Protein AF-A0A1Z4RAB6-F1 (afdb_monomer)

Structure (mmCIF, N/CA/C/O backbone):
data_AF-A0A1Z4RAB6-F1
#
_entry.id   AF-A0A1Z4RAB6-F1
#
loop_
_atom_site.group_PDB
_atom_site.id
_atom_site.type_symbol
_atom_site.label_atom_id
_atom_site.label_alt_id
_atom_site.label_comp_id
_atom_site.label_asym_id
_atom_site.label_entity_id
_atom_site.label_seq_id
_atom_site.pdbx_PDB_ins_code
_atom_site.Cartn_x
_atom_site.Cartn_y
_atom_site.Cartn_z
_atom_site.occupancy
_atom_site.B_iso_or_equiv
_atom_site.auth_seq_id
_atom_site.auth_comp_id
_atom_site.auth_asym_id
_atom_site.auth_atom_id
_atom_site.pdbx_PDB_model_num
ATOM 1 N N . MET A 1 1 ? 19.775 -10.658 2.921 1.00 41.41 1 MET A N 1
ATOM 2 C CA . MET A 1 1 ? 18.675 -9.714 3.206 1.00 41.41 1 MET A CA 1
ATOM 3 C C . MET A 1 1 ? 17.380 -10.465 2.966 1.00 41.41 1 MET A C 1
ATOM 5 O O . MET A 1 1 ? 17.212 -10.939 1.847 1.00 41.41 1 MET A O 1
ATOM 9 N N . PRO A 1 2 ? 16.563 -10.747 3.994 1.00 45.16 2 PRO A N 1
ATOM 10 C CA . PRO A 1 2 ? 15.392 -11.592 3.814 1.00 45.16 2 PRO A CA 1
ATOM 11 C C . PRO A 1 2 ? 14.447 -10.890 2.843 1.00 45.16 2 PRO A C 1
ATOM 13 O O . PRO A 1 2 ? 14.141 -9.715 3.013 1.00 45.16 2 PRO A O 1
ATOM 16 N N . GLN A 1 3 ? 14.071 -11.611 1.792 1.00 47.34 3 GLN A N 1
ATOM 17 C CA . GLN A 1 3 ? 13.135 -11.179 0.768 1.00 47.34 3 GLN A CA 1
ATOM 18 C C . GLN A 1 3 ? 11.825 -10.817 1.470 1.00 47.34 3 GLN A C 1
ATOM 20 O O . GLN A 1 3 ? 11.061 -11.697 1.871 1.00 47.34 3 GLN A O 1
ATOM 25 N N . GLU A 1 4 ? 11.607 -9.523 1.701 1.00 53.94 4 GLU A N 1
ATOM 26 C CA . GLU A 1 4 ? 10.313 -9.020 2.131 1.00 53.94 4 GLU A CA 1
ATOM 27 C C . GLU A 1 4 ? 9.308 -9.517 1.097 1.00 53.94 4 GLU A C 1
ATOM 29 O O . GLU A 1 4 ? 9.476 -9.307 -0.103 1.00 53.94 4 GLU A O 1
ATOM 34 N N . LEU A 1 5 ? 8.318 -10.278 1.555 1.00 62.19 5 LEU A N 1
ATOM 35 C CA . LEU A 1 5 ? 7.254 -10.841 0.735 1.00 62.19 5 LEU A CA 1
ATOM 36 C C . LEU A 1 5 ? 6.407 -9.681 0.172 1.00 62.19 5 LEU A C 1
ATOM 38 O O . LEU A 1 5 ? 5.315 -9.477 0.672 1.00 62.19 5 LEU A O 1
ATOM 42 N N . GLY A 1 6 ? 6.924 -8.902 -0.789 1.00 77.62 6 GLY A N 1
ATOM 43 C CA . GLY A 1 6 ? 6.515 -7.548 -1.205 1.00 77.62 6 GLY A CA 1
ATOM 44 C C . GLY A 1 6 ? 5.053 -7.150 -0.967 1.00 77.62 6 GLY A C 1
ATOM 45 O O . GLY A 1 6 ? 4.588 -7.030 0.163 1.00 77.62 6 GLY A O 1
ATOM 46 N N . CYS A 1 7 ? 4.287 -6.879 -2.023 1.00 85.44 7 CYS A N 1
ATOM 47 C CA . CYS A 1 7 ? 2.857 -6.636 -1.832 1.00 85.44 7 CYS A CA 1
ATOM 48 C C . CYS A 1 7 ? 2.142 -7.931 -1.403 1.00 85.44 7 CYS A C 1
ATOM 50 O O . CYS A 1 7 ? 1.293 -7.913 -0.519 1.00 85.44 7 CYS A O 1
ATOM 52 N N . THR A 1 8 ? 2.505 -9.077 -1.984 1.00 85.50 8 THR A N 1
ATOM 53 C CA . THR A 1 8 ? 1.789 -10.356 -1.823 1.00 85.50 8 THR A CA 1
ATOM 54 C C . THR A 1 8 ? 1.773 -10.907 -0.397 1.00 85.50 8 THR A C 1
ATOM 56 O O . THR A 1 8 ? 0.803 -11.560 -0.018 1.00 85.50 8 THR A O 1
ATOM 59 N N . GLY A 1 9 ? 2.790 -10.623 0.414 1.00 87.31 9 GLY A N 1
ATOM 60 C CA . GLY A 1 9 ? 2.857 -11.024 1.820 1.00 87.31 9 GLY A CA 1
ATOM 61 C C . GLY A 1 9 ? 2.308 -9.997 2.801 1.00 87.31 9 GLY A C 1
ATOM 62 O O . GLY A 1 9 ? 2.348 -10.248 4.003 1.00 87.31 9 GLY A O 1
ATOM 63 N N . CYS A 1 10 ?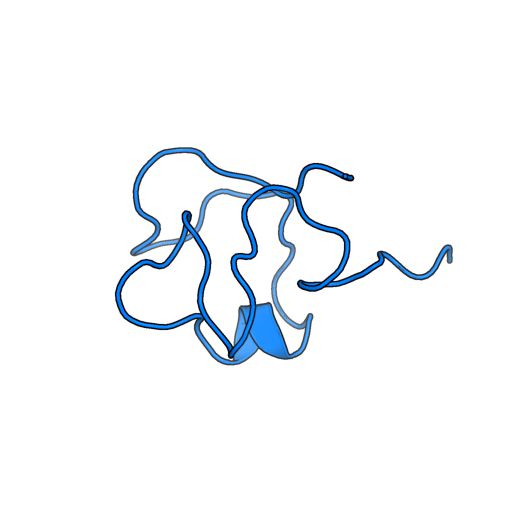 1.793 -8.862 2.325 1.00 89.62 10 CYS A N 1
ATOM 64 C CA . CYS A 1 10 ? 1.221 -7.826 3.175 1.00 89.62 10 CYS A CA 1
ATOM 65 C C . CYS A 1 10 ? -0.275 -8.077 3.448 1.00 89.62 10 CYS A C 1
ATOM 67 O O . CYS A 1 10 ? -1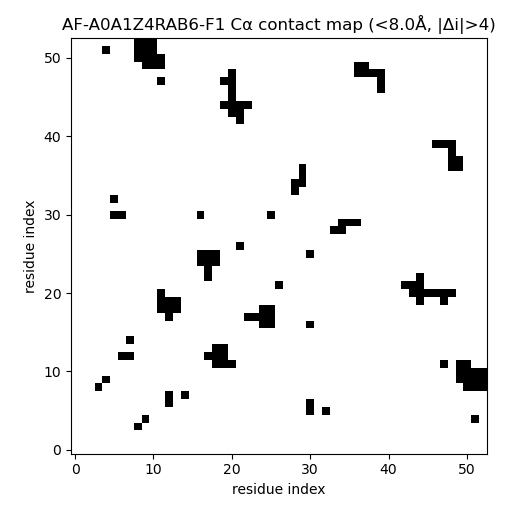.038 -8.390 2.526 1.00 89.62 10 CYS A O 1
ATOM 69 N N . ILE A 1 11 ? -0.741 -7.883 4.691 1.00 91.50 11 ILE A N 1
ATOM 70 C CA . ILE A 1 11 ? -2.170 -8.001 5.058 1.00 91.50 11 ILE A CA 1
ATOM 71 C C . ILE A 1 11 ? -3.041 -6.967 4.338 1.00 91.50 11 ILE A C 1
ATOM 73 O O . ILE A 1 11 ? -4.240 -7.170 4.162 1.00 91.50 11 ILE A O 1
ATOM 77 N N . HIS A 1 12 ? -2.444 -5.843 3.937 1.00 91.12 12 HIS A N 1
ATOM 78 C CA . HIS A 1 12 ? -3.143 -4.734 3.294 1.00 91.12 12 HIS A CA 1
ATOM 79 C C . HIS A 1 12 ? -3.292 -4.920 1.784 1.00 91.12 12 HIS A C 1
ATOM 81 O O . HIS A 1 12 ? -4.142 -4.270 1.175 1.00 91.12 12 HIS A O 1
ATOM 87 N N . TYR A 1 13 ? -2.497 -5.798 1.172 1.00 90.62 13 TYR A N 1
ATOM 88 C CA . TYR A 1 13 ? -2.600 -6.086 -0.250 1.00 90.62 13 TYR A CA 1
ATOM 89 C C . TYR A 1 13 ? -3.804 -6.978 -0.524 1.00 90.62 13 TYR A C 1
ATOM 91 O O . TYR A 1 13 ? -3.933 -8.047 0.061 1.00 90.62 13 TYR A O 1
ATOM 99 N N . GLN A 1 14 ? -4.686 -6.553 -1.419 1.00 89.62 14 GLN A N 1
ATOM 100 C CA . GLN A 1 14 ? -5.932 -7.248 -1.751 1.00 89.62 14 GLN A CA 1
ATOM 101 C C . GLN A 1 14 ? -5.834 -8.045 -3.064 1.00 89.62 14 GLN A C 1
ATOM 103 O O . GLN A 1 14 ? -6.829 -8.610 -3.510 1.00 89.62 14 GLN A O 1
ATOM 108 N N . GLY A 1 15 ? -4.647 -8.114 -3.679 1.00 86.06 15 GLY A N 1
ATOM 109 C CA . GLY A 1 15 ? -4.445 -8.752 -4.981 1.00 86.06 15 GLY A CA 1
ATOM 110 C C . GLY A 1 15 ? -4.688 -7.803 -6.157 1.00 86.06 15 GLY A C 1
ATOM 111 O O . GLY A 1 15 ? -5.227 -6.710 -5.996 1.00 86.06 15 GLY A O 1
ATOM 112 N N . SER A 1 16 ? -4.271 -8.219 -7.357 1.00 83.75 16 SER A N 1
ATOM 113 C CA . SER A 1 16 ? -4.486 -7.481 -8.616 1.00 83.75 16 SER A CA 1
ATOM 114 C C . SER A 1 16 ? -4.074 -5.999 -8.567 1.00 83.75 16 SER A C 1
ATOM 116 O O . SER A 1 16 ? -4.781 -5.136 -9.084 1.00 83.75 16 SER A O 1
ATOM 118 N N . GLY A 1 17 ? -2.961 -5.681 -7.892 1.00 79.88 17 GLY A N 1
ATOM 119 C CA . GLY A 1 17 ? -2.474 -4.301 -7.763 1.00 79.88 17 GLY A CA 1
ATOM 120 C C . GLY A 1 17 ? -3.303 -3.401 -6.835 1.00 79.88 17 GLY A C 1
ATOM 121 O O . GLY A 1 17 ? -3.131 -2.184 -6.868 1.00 79.88 17 GLY A O 1
ATOM 122 N N . LYS A 1 18 ? -4.191 -3.971 -6.009 1.00 86.38 18 LYS A N 1
ATOM 123 C CA . LYS A 1 18 ? -4.997 -3.242 -5.019 1.00 86.38 18 LYS A CA 1
ATOM 124 C C . LYS A 1 18 ? -4.388 -3.358 -3.626 1.00 86.38 18 LYS A C 1
ATOM 126 O O . LYS A 1 18 ? -4.037 -4.450 -3.179 1.00 86.38 18 LYS A O 1
ATOM 131 N N . CYS A 1 19 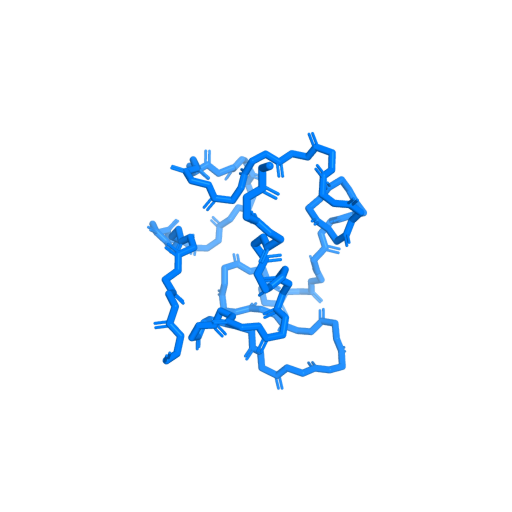? -4.299 -2.241 -2.913 1.00 90.56 19 CYS A N 1
ATOM 132 C CA . CYS A 1 19 ? -3.848 -2.182 -1.526 1.00 90.56 19 CYS A CA 1
ATOM 133 C C . CYS A 1 19 ? -4.793 -1.290 -0.724 1.00 90.56 19 CYS A C 1
ATOM 135 O O . CYS A 1 19 ? -5.211 -0.245 -1.212 1.00 90.56 19 CYS A O 1
ATOM 137 N N . LYS A 1 20 ? -5.082 -1.649 0.528 1.00 91.75 20 LYS A N 1
ATOM 138 C CA . LYS A 1 20 ? -5.908 -0.827 1.425 1.00 91.75 20 LYS A CA 1
ATOM 139 C C . LYS A 1 20 ? -5.302 0.564 1.675 1.00 91.75 20 LYS A C 1
ATOM 141 O O . LYS A 1 20 ? -6.044 1.528 1.811 1.00 91.75 20 LYS A O 1
ATOM 146 N N . ALA A 1 21 ? -3.970 0.655 1.678 1.00 90.81 21 ALA A N 1
ATOM 147 C CA . ALA A 1 21 ? -3.221 1.909 1.770 1.00 90.81 21 ALA A CA 1
ATOM 148 C C . ALA A 1 21 ? -3.414 2.807 0.536 1.00 90.81 21 ALA A C 1
ATOM 150 O O . ALA A 1 21 ? -3.442 4.026 0.653 1.00 90.81 21 ALA A O 1
ATOM 151 N N . PHE A 1 22 ? -3.606 2.211 -0.643 1.00 89.94 22 PHE A N 1
ATOM 152 C CA . PHE A 1 22 ? -3.774 2.919 -1.911 1.00 89.94 22 PHE A CA 1
ATOM 153 C C . PHE A 1 22 ? -5.011 2.388 -2.649 1.00 89.94 22 PHE A C 1
ATOM 155 O O . PHE A 1 22 ? -4.876 1.595 -3.588 1.00 89.94 22 PHE A O 1
ATOM 162 N N . PRO A 1 23 ? -6.224 2.797 -2.230 1.00 84.44 23 PRO A N 1
ATOM 163 C CA . PRO A 1 23 ? -7.473 2.237 -2.747 1.00 84.44 23 PRO A CA 1
ATOM 164 C C . PRO A 1 23 ? -7.701 2.525 -4.237 1.00 84.44 23 PRO A C 1
ATOM 166 O O . PRO A 1 23 ? -8.373 1.747 -4.908 1.00 84.44 23 PR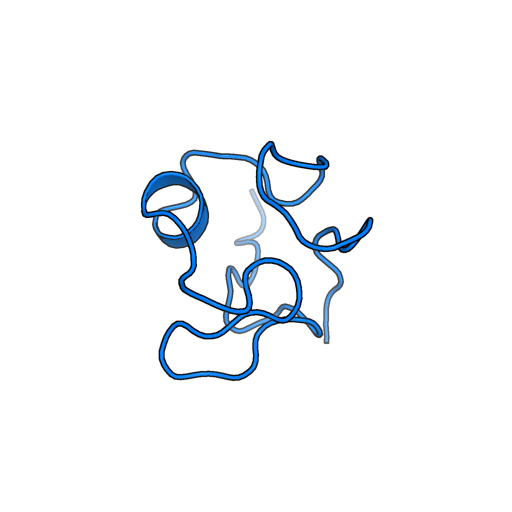O A O 1
ATOM 169 N N . ALA A 1 24 ? -7.129 3.614 -4.764 1.00 85.94 24 ALA A N 1
ATOM 170 C CA . ALA A 1 24 ? -7.193 3.936 -6.187 1.00 85.94 24 ALA A CA 1
ATOM 171 C C . ALA A 1 24 ? -6.219 3.077 -7.014 1.00 85.94 24 ALA A C 1
ATOM 173 O O . ALA A 1 24 ? -6.631 2.384 -7.943 1.00 85.94 24 ALA A O 1
ATOM 174 N N . LYS A 1 25 ? -4.921 3.129 -6.688 1.00 86.75 25 LYS A N 1
ATOM 175 C CA . LYS A 1 25 ? -3.851 2.375 -7.357 1.00 86.75 25 LYS A CA 1
ATOM 176 C C . LYS A 1 25 ? -2.569 2.447 -6.533 1.00 86.75 25 LYS A C 1
ATOM 178 O O . LYS A 1 25 ? -2.215 3.528 -6.073 1.00 86.75 25 LYS A O 1
ATOM 183 N N . ILE A 1 26 ? -1.844 1.334 -6.413 1.00 87.88 26 ILE A N 1
ATOM 184 C CA . ILE A 1 26 ? -0.505 1.325 -5.806 1.00 87.88 26 ILE A CA 1
ATOM 185 C C . ILE A 1 26 ? 0.463 2.100 -6.722 1.00 87.88 26 ILE A C 1
ATOM 187 O O . ILE A 1 26 ? 0.593 1.735 -7.897 1.00 87.88 26 ILE A O 1
ATOM 191 N N . PRO A 1 27 ? 1.142 3.155 -6.236 1.00 87.12 27 PRO A N 1
ATOM 192 C CA . PRO A 1 27 ? 2.147 3.855 -7.028 1.00 87.12 27 PRO A CA 1
ATOM 193 C C . PRO A 1 27 ? 3.302 2.922 -7.413 1.00 87.12 27 PRO A C 1
ATOM 195 O O . PRO A 1 27 ? 3.699 2.062 -6.627 1.00 87.12 27 PRO A O 1
ATOM 198 N N . ILE A 1 28 ? 3.860 3.114 -8.614 1.00 85.62 28 ILE A N 1
ATOM 199 C CA . ILE A 1 28 ? 4.945 2.272 -9.153 1.00 85.62 28 ILE A CA 1
ATOM 200 C C . ILE A 1 28 ? 6.119 2.141 -8.172 1.00 85.62 28 ILE A C 1
ATOM 202 O O . ILE A 1 28 ? 6.527 1.004 -7.967 1.00 85.62 28 ILE A O 1
ATOM 206 N N . PRO A 1 29 ? 6.598 3.211 -7.501 1.00 85.88 29 PRO A N 1
ATOM 207 C CA . PRO A 1 29 ? 7.717 3.090 -6.566 1.00 85.88 29 PRO A CA 1
ATOM 208 C C . PRO A 1 29 ? 7.449 2.146 -5.384 1.00 85.88 29 PRO A C 1
ATOM 210 O O . PRO A 1 29 ? 8.361 1.483 -4.903 1.00 85.88 29 PRO A O 1
ATOM 213 N N . PHE A 1 30 ? 6.196 2.025 -4.928 1.00 84.19 30 PHE A N 1
ATOM 214 C CA . PHE A 1 30 ? 5.830 1.016 -3.928 1.00 84.19 30 PHE A CA 1
ATOM 215 C C . PHE A 1 30 ? 5.754 -0.370 -4.568 1.00 84.19 30 PHE A C 1
ATOM 217 O O . PHE A 1 30 ? 6.352 -1.316 -4.075 1.00 84.19 30 PHE A O 1
ATOM 224 N N . ALA A 1 31 ? 5.088 -0.505 -5.715 1.00 81.62 31 ALA A N 1
ATOM 225 C CA . ALA A 1 31 ? 4.968 -1.797 -6.392 1.00 81.62 31 ALA A CA 1
ATOM 226 C C . ALA A 1 31 ? 6.326 -2.397 -6.824 1.00 81.62 31 ALA A C 1
ATOM 228 O O . ALA A 1 31 ? 6.469 -3.618 -6.836 1.00 81.62 31 ALA A O 1
ATOM 229 N N . SER A 1 32 ? 7.311 -1.560 -7.16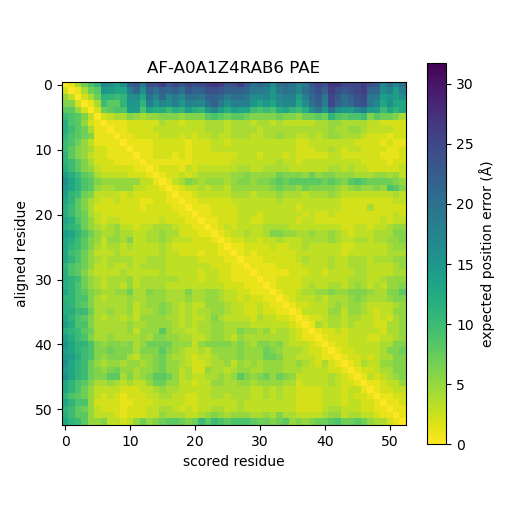3 1.00 81.94 32 SER A N 1
ATOM 230 C CA . SER A 1 32 ? 8.671 -1.963 -7.542 1.00 81.94 32 SER A CA 1
ATOM 231 C C . SER A 1 32 ? 9.604 -2.197 -6.350 1.00 81.94 32 SER A C 1
ATOM 233 O O . SER A 1 32 ? 10.692 -2.734 -6.541 1.00 81.94 32 SER A O 1
ATOM 235 N N . GLY A 1 33 ? 9.199 -1.807 -5.136 1.00 77.94 33 GLY A N 1
ATOM 236 C CA . GLY A 1 33 ? 10.052 -1.850 -3.945 1.00 77.94 33 GLY A CA 1
ATOM 237 C C . GLY A 1 33 ?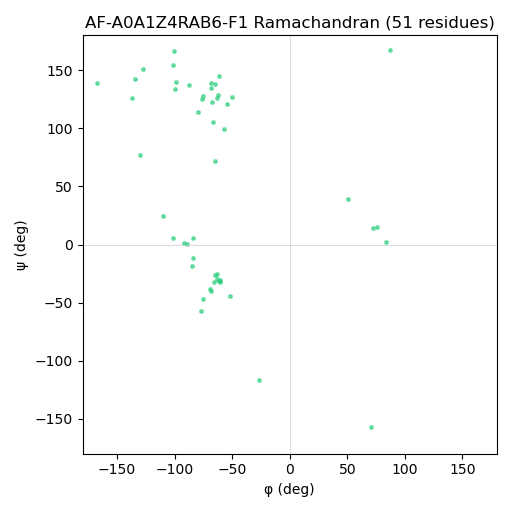 11.111 -0.743 -3.882 1.00 77.94 33 GLY A C 1
ATOM 238 O O . GLY A 1 33 ? 12.041 -0.846 -3.090 1.00 77.94 33 GLY A O 1
ATOM 239 N N . GLU A 1 34 ? 10.986 0.306 -4.698 1.00 83.81 34 GLU A N 1
ATOM 240 C CA . GLU A 1 34 ? 11.849 1.494 -4.640 1.00 83.81 34 GLU A CA 1
ATOM 241 C C . GLU A 1 34 ? 11.595 2.314 -3.367 1.00 83.81 34 GLU A C 1
ATOM 243 O O . GLU A 1 34 ? 12.535 2.813 -2.750 1.00 83.81 34 GLU 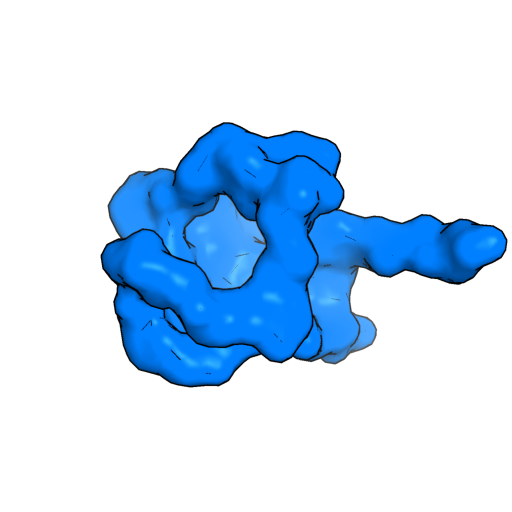A O 1
ATOM 248 N N . LEU A 1 35 ? 10.329 2.423 -2.947 1.00 83.12 35 LEU A N 1
ATOM 249 C CA . LEU A 1 35 ? 9.954 3.067 -1.692 1.00 83.12 35 LEU A CA 1
ATOM 250 C C . LEU A 1 35 ? 9.703 2.043 -0.575 1.00 83.12 35 LEU A C 1
ATOM 252 O O . LEU A 1 35 ? 9.059 1.010 -0.800 1.00 83.12 35 LEU A O 1
ATOM 256 N N . PRO A 1 36 ? 10.156 2.342 0.658 1.00 82.75 36 PRO A N 1
ATOM 257 C CA . PRO A 1 36 ? 9.938 1.471 1.798 1.00 82.75 36 PRO A CA 1
ATOM 258 C C . PRO A 1 36 ? 8.455 1.446 2.172 1.00 82.75 36 PRO A C 1
ATOM 260 O O . PRO A 1 36 ? 7.810 2.481 2.318 1.00 82.75 36 PRO A O 1
ATOM 263 N N . HIS A 1 37 ? 7.923 0.250 2.417 1.00 84.81 37 HIS A N 1
ATOM 264 C CA . HIS A 1 37 ? 6.549 0.087 2.900 1.00 84.81 37 HIS A CA 1
ATOM 265 C C . HIS A 1 37 ? 6.434 0.236 4.429 1.00 84.81 37 HIS A C 1
ATOM 267 O O . HIS A 1 37 ? 5.368 0.006 4.993 1.00 84.81 37 HIS A O 1
ATOM 273 N N . SER A 1 38 ? 7.521 0.593 5.116 1.00 85.12 38 SER A N 1
ATOM 274 C CA . SER A 1 38 ? 7.577 0.820 6.566 1.00 85.12 38 SER A CA 1
ATOM 275 C C . SER A 1 38 ? 7.270 2.265 6.975 1.00 85.12 38 SER A C 1
ATOM 277 O O . SER A 1 38 ? 7.301 2.580 8.163 1.00 85.12 38 SER A O 1
ATOM 279 N N . GLN A 1 39 ? 6.978 3.146 6.015 1.00 83.56 39 GLN A N 1
ATOM 280 C CA . GLN A 1 39 ? 6.721 4.567 6.243 1.00 83.56 39 GLN A CA 1
ATOM 281 C C . GLN A 1 39 ? 5.392 4.992 5.617 1.00 83.56 39 GLN A C 1
ATOM 283 O O . GLN A 1 39 ? 4.95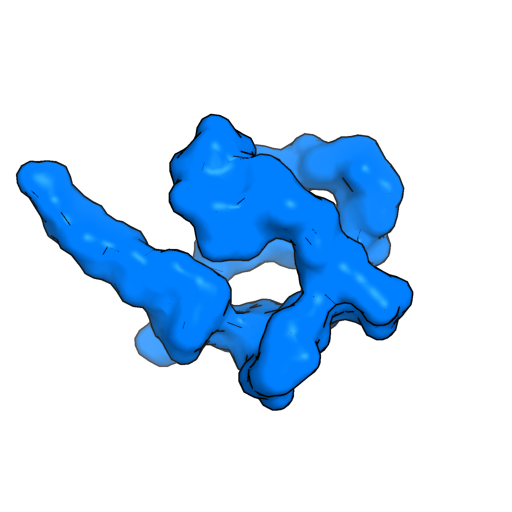8 4.425 4.615 1.00 83.56 39 GLN A O 1
ATOM 288 N N . ILE A 1 40 ? 4.753 6.003 6.211 1.00 85.38 40 ILE A N 1
ATOM 289 C CA . ILE A 1 40 ? 3.532 6.602 5.663 1.00 85.38 40 ILE A CA 1
ATOM 290 C C . ILE A 1 40 ? 3.910 7.476 4.469 1.00 85.38 40 ILE A C 1
ATOM 292 O O . ILE A 1 40 ? 4.764 8.357 4.573 1.00 85.38 40 ILE A O 1
ATOM 296 N N . ALA A 1 41 ? 3.244 7.240 3.345 1.00 84.19 41 ALA A N 1
ATOM 297 C CA . ALA A 1 41 ? 3.489 7.946 2.098 1.00 84.19 41 ALA A CA 1
ATOM 298 C C . ALA A 1 41 ? 2.457 9.042 1.818 1.00 84.19 41 ALA A C 1
ATOM 300 O O . ALA A 1 41 ? 1.297 8.955 2.225 1.00 84.19 41 ALA A O 1
ATOM 301 N N . LEU A 1 42 ? 2.850 10.048 1.033 1.00 82.31 42 LEU A N 1
ATOM 302 C CA . LEU A 1 42 ? 1.918 11.057 0.535 1.00 82.31 42 LEU A CA 1
ATOM 303 C C . LEU A 1 42 ? 0.856 10.397 -0.366 1.00 82.31 42 LEU A C 1
ATOM 305 O O . LEU A 1 42 ? 1.189 9.660 -1.293 1.00 82.31 42 LEU A O 1
ATOM 309 N N . GLY A 1 43 ? -0.424 10.665 -0.099 1.00 82.06 43 GLY A N 1
ATOM 310 C CA . GLY A 1 43 ? -1.542 10.081 -0.853 1.00 82.06 43 GLY A CA 1
ATOM 311 C C . GLY A 1 43 ? -1.971 8.684 -0.388 1.00 82.06 43 GLY A C 1
ATOM 312 O O . GLY A 1 43 ? -2.891 8.108 -0.969 1.00 82.06 43 GLY A O 1
ATOM 313 N N . GLN A 1 44 ? -1.347 8.149 0.664 1.00 88.00 44 GLN A N 1
ATOM 314 C CA . GLN A 1 44 ? -1.836 6.969 1.363 1.00 88.00 44 GLN A CA 1
ATOM 315 C C . GLN A 1 44 ? -3.137 7.283 2.115 1.00 88.00 44 GLN A C 1
ATOM 317 O O . GLN A 1 44 ? -3.276 8.320 2.762 1.00 88.00 44 GLN A O 1
ATOM 322 N N . SER A 1 45 ? -4.089 6.354 2.069 1.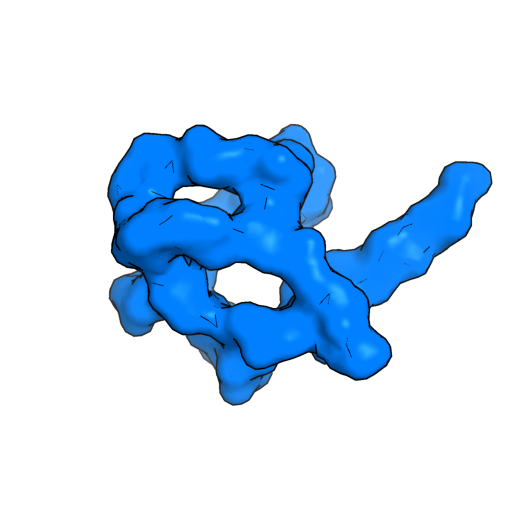00 87.56 45 SER A N 1
ATOM 323 C CA . SER A 1 45 ? -5.262 6.378 2.935 1.00 87.56 45 SER A CA 1
ATOM 324 C C . SER A 1 45 ? -4.886 5.829 4.311 1.00 87.56 45 SER A C 1
ATOM 326 O O . SER A 1 45 ? -4.563 4.651 4.435 1.00 87.56 45 SER A O 1
ATOM 328 N N . GLY A 1 46 ? -4.922 6.673 5.342 1.00 86.62 46 GLY A N 1
ATOM 329 C CA . GLY A 1 46 ? -4.616 6.275 6.720 1.00 86.62 46 GLY A CA 1
ATOM 330 C C . GLY A 1 46 ? -3.137 5.957 6.972 1.00 86.62 46 GLY A C 1
ATOM 331 O O . GLY A 1 46 ? -2.244 6.399 6.253 1.00 86.62 46 GLY A O 1
ATOM 332 N N . ASP A 1 47 ? -2.874 5.165 8.005 1.00 88.56 47 ASP A N 1
ATOM 333 C CA . ASP A 1 47 ? -1.555 4.852 8.574 1.00 88.56 47 ASP A CA 1
ATOM 334 C C . ASP A 1 47 ? -1.109 3.396 8.312 1.00 88.56 47 ASP A C 1
ATOM 336 O O . ASP A 1 47 ? -0.288 2.827 9.031 1.00 88.56 47 ASP A O 1
ATOM 340 N N . PHE A 1 48 ? -1.636 2.770 7.254 1.00 89.44 48 PHE A N 1
ATOM 341 C CA . PHE A 1 48 ? -1.283 1.405 6.862 1.00 89.44 48 PHE A CA 1
ATOM 342 C C . PHE A 1 48 ? 0.173 1.286 6.384 1.00 89.44 48 PHE A C 1
ATOM 344 O O . PHE A 1 48 ? 0.501 1.639 5.256 1.00 89.44 48 PHE A O 1
ATOM 351 N N . VAL A 1 49 ? 1.029 0.708 7.221 1.00 90.00 49 VAL A N 1
ATOM 352 C CA . VAL A 1 49 ? 2.387 0.265 6.860 1.00 90.00 49 VAL A CA 1
ATOM 353 C C . VAL A 1 49 ? 2.422 -1.245 6.623 1.00 90.00 49 VAL A C 1
ATOM 355 O O . VAL A 1 49 ? 1.486 -1.959 6.981 1.00 90.00 49 VAL A O 1
ATOM 358 N N . PHE A 1 50 ? 3.498 -1.756 6.026 1.00 87.81 50 PHE A N 1
ATOM 359 C CA . PHE A 1 50 ? 3.693 -3.183 5.793 1.00 87.81 50 PHE A CA 1
ATOM 360 C C . PHE A 1 50 ? 3.467 -3.991 7.071 1.00 87.81 50 PHE A C 1
ATOM 362 O O . PHE A 1 50 ? 4.080 -3.751 8.112 1.00 87.81 50 PHE A O 1
ATOM 369 N N . LYS A 1 51 ? 2.600 -4.994 6.960 1.00 89.19 51 LYS A N 1
ATOM 370 C CA . LYS A 1 51 ? 2.357 -5.992 7.996 1.00 89.19 51 LYS A CA 1
ATOM 371 C C . LYS A 1 51 ? 2.271 -7.347 7.327 1.00 89.19 51 LYS A C 1
ATOM 373 O O . LYS A 1 51 ? 1.493 -7.513 6.390 1.00 89.19 51 LYS A O 1
ATOM 378 N N . LYS A 1 52 ? 3.071 -8.296 7.804 1.00 88.44 52 LYS A N 1
ATOM 379 C CA . LYS A 1 52 ? 3.102 -9.664 7.286 1.00 88.44 52 LYS A CA 1
ATOM 380 C C . LYS A 1 52 ? 1.761 -10.368 7.550 1.00 88.44 52 LYS A C 1
ATOM 382 O O . LYS A 1 52 ? 1.193 -10.186 8.625 1.00 88.44 52 LYS A O 1
ATOM 387 N N . ARG A 1 53 ? 1.271 -11.124 6.563 1.00 82.75 53 ARG A N 1
ATOM 388 C CA . ARG A 1 53 ? 0.153 -12.076 6.705 1.00 82.75 53 ARG A CA 1
ATOM 389 C C . ARG A 1 53 ? 0.491 -13.247 7.612 1.00 82.75 53 ARG A C 1
ATOM 391 O O . ARG A 1 53 ? 1.678 -13.646 7.643 1.00 82.75 53 ARG A O 1
#

Mean predicted aligned error: 5.08 Å

Foldseek 3Di:
DPPDPQLVFFPQRPDPQAGQQQRPGDDPCSVVVVDAQQARDPNTDPDDGGDGD

Solvent-accessible surface area (backbone atoms only — not comparable to full-atom values): 3382 Å² total; per-residue (Å²): 129,85,79,70,54,67,62,87,35,22,66,51,39,73,55,95,68,37,25,64,31,24,77,90,54,55,53,64,49,55,76,74,62,75,41,72,52,83,50,85,56,93,85,43,52,76,83,65,47,71,42,78,106

Sequence (53 aa):
MPQELGCTGCIHYQGSGKCKAFPAKIPIPFASGELPHSQIALGQSGDFVFKKR

Secondary structure (DSSP, 8-state):
-----TTTTBTTEEETTEETTBSS---HHHHTTSS-TTSPPTT-STT----B-

Radius of gyration: 10.01 Å; Cα contacts (8 Å, |Δi|>4): 67; chains: 1; bounding box: 26×23×18 Å

pLDDT: mean 82.69, std 11.26, range [41.41, 91.75]